Protein AF-A0A6V8CI59-F1 (afdb_monomer_lite)

Structure (mmCIF, N/CA/C/O backbone):
data_AF-A0A6V8CI59-F1
#
_entry.id   AF-A0A6V8CI59-F1
#
loop_
_atom_site.group_PDB
_atom_site.id
_atom_site.type_symbol
_atom_site.label_atom_id
_atom_site.label_alt_id
_atom_site.label_comp_id
_atom_site.label_asym_id
_atom_site.label_entity_id
_atom_site.label_seq_id
_atom_site.pdbx_PDB_ins_code
_atom_site.Cartn_x
_atom_site.Cartn_y
_atom_site.Cartn_z
_atom_site.occupancy
_atom_site.B_iso_or_equiv
_atom_site.auth_seq_id
_atom_site.auth_comp_id
_atom_site.auth_asym_id
_atom_site.auth_atom_id
_atom_site.pdbx_PDB_model_num
ATOM 1 N N . MET A 1 1 ? 4.104 6.523 -22.538 1.00 40.69 1 MET A N 1
ATOM 2 C CA . MET A 1 1 ? 3.703 7.523 -21.529 1.00 40.69 1 MET A CA 1
ATOM 3 C C . MET A 1 1 ? 4.966 8.301 -21.204 1.00 40.69 1 MET A C 1
ATOM 5 O O . MET A 1 1 ? 5.937 7.670 -20.824 1.00 40.69 1 MET A O 1
ATOM 9 N N . ALA A 1 2 ? 5.034 9.592 -21.527 1.00 31.34 2 ALA A N 1
ATOM 10 C CA . ALA A 1 2 ? 6.227 10.397 -21.266 1.00 31.34 2 ALA A CA 1
ATOM 11 C C . ALA A 1 2 ? 6.046 11.058 -19.899 1.00 31.34 2 ALA A C 1
ATOM 13 O O . ALA A 1 2 ? 5.177 11.916 -19.752 1.00 31.34 2 ALA A O 1
ATOM 14 N N . TYR A 1 3 ? 6.809 10.621 -18.899 1.00 43.38 3 TYR A N 1
ATOM 15 C CA . TYR A 1 3 ? 6.873 11.332 -17.631 1.00 43.38 3 TYR A CA 1
ATOM 16 C C . TYR A 1 3 ? 7.661 12.620 -17.842 1.00 43.38 3 TYR A C 1
ATOM 18 O O . TYR A 1 3 ? 8.753 12.618 -18.411 1.00 43.38 3 TYR A O 1
ATOM 26 N N . VAL A 1 4 ? 7.073 13.739 -17.428 1.00 39.47 4 VAL A N 1
ATOM 27 C CA . VAL A 1 4 ? 7.736 15.040 -17.436 1.00 39.47 4 VAL A CA 1
ATOM 28 C C . VAL A 1 4 ? 8.812 14.988 -16.353 1.00 39.47 4 VAL A C 1
ATOM 30 O O . VAL A 1 4 ? 8.527 15.188 -15.175 1.00 39.47 4 VAL A O 1
ATOM 33 N N . ILE A 1 5 ? 10.049 14.673 -16.739 1.00 47.94 5 ILE A N 1
ATOM 34 C CA . ILE A 1 5 ? 11.228 14.913 -15.900 1.00 47.94 5 ILE A CA 1
ATOM 35 C C . ILE A 1 5 ? 11.449 16.428 -15.937 1.00 47.94 5 ILE A C 1
ATOM 37 O O . ILE A 1 5 ? 12.190 16.946 -16.766 1.00 47.94 5 ILE A O 1
ATOM 41 N N . ALA A 1 6 ? 10.659 17.152 -15.145 1.00 42.22 6 ALA A N 1
ATOM 42 C CA . ALA A 1 6 ? 10.602 18.612 -15.163 1.00 42.22 6 ALA A CA 1
ATOM 43 C C . ALA A 1 6 ? 11.533 19.270 -14.133 1.00 42.22 6 ALA A C 1
ATOM 45 O O . ALA A 1 6 ? 11.466 20.483 -13.967 1.00 42.22 6 ALA A O 1
ATOM 46 N N . ASP A 1 7 ? 12.393 18.504 -13.458 1.00 50.34 7 ASP A N 1
ATOM 47 C CA . ASP A 1 7 ? 13.329 19.049 -12.476 1.00 50.34 7 ASP A CA 1
ATOM 48 C C . ASP A 1 7 ? 14.702 18.389 -12.619 1.00 50.34 7 ASP A C 1
ATOM 50 O O . ASP A 1 7 ? 14.789 17.164 -12.735 1.00 50.34 7 ASP A O 1
ATOM 54 N N . SER A 1 8 ? 15.767 19.193 -12.654 1.00 54.97 8 SER A N 1
ATOM 55 C CA . SER A 1 8 ? 17.142 18.727 -12.907 1.00 54.97 8 SER A CA 1
ATOM 56 C C . SER A 1 8 ? 17.708 17.865 -11.781 1.00 54.97 8 SER A C 1
ATOM 58 O O . SER A 1 8 ? 18.678 17.143 -12.000 1.00 54.97 8 SER A O 1
ATOM 60 N N . ASP A 1 9 ? 17.080 17.930 -10.608 1.00 59.28 9 ASP A N 1
ATOM 61 C CA . ASP A 1 9 ? 17.485 17.196 -9.412 1.00 59.28 9 ASP A CA 1
ATOM 62 C C . ASP A 1 9 ? 16.727 15.868 -9.253 1.00 59.28 9 ASP A C 1
ATOM 64 O O . ASP A 1 9 ? 17.045 15.093 -8.354 1.00 59.28 9 ASP A O 1
ATOM 68 N N . ARG A 1 10 ? 15.759 15.571 -10.139 1.00 47.69 10 ARG A N 1
ATOM 69 C CA . ARG A 1 10 ? 14.998 14.316 -10.104 1.00 47.69 10 ARG A CA 1
ATOM 70 C C . ARG A 1 10 ? 15.712 13.208 -10.871 1.00 47.69 10 ARG A C 1
ATOM 72 O O . ARG A 1 10 ? 15.914 13.270 -12.084 1.00 47.69 10 ARG A O 1
ATOM 79 N N . THR A 1 11 ? 16.049 12.148 -10.160 1.00 54.84 11 THR A N 1
ATOM 80 C CA . THR A 1 11 ? 16.489 10.862 -10.690 1.00 54.84 11 THR A CA 1
ATOM 81 C C . THR A 1 11 ? 15.363 10.176 -11.472 1.00 54.84 11 THR A C 1
ATOM 83 O O . THR A 1 11 ? 14.179 10.416 -11.245 1.00 54.84 11 THR A O 1
ATOM 86 N N . ALA A 1 12 ? 15.713 9.261 -12.382 1.00 51.72 12 ALA A N 1
ATOM 87 C CA . ALA A 1 12 ? 14.730 8.457 -13.121 1.00 51.72 12 ALA A CA 1
ATOM 88 C C . ALA A 1 12 ? 13.805 7.622 -12.204 1.00 51.72 12 ALA A C 1
ATOM 90 O O . ALA A 1 12 ? 12.737 7.202 -12.632 1.00 51.72 12 ALA A O 1
ATOM 91 N N . ALA A 1 13 ? 14.209 7.417 -10.947 1.00 53.19 13 ALA A N 1
ATOM 92 C CA . ALA A 1 13 ? 13.419 6.789 -9.897 1.00 53.19 13 ALA A CA 1
ATOM 93 C C . ALA A 1 13 ? 12.274 7.670 -9.367 1.00 53.19 13 ALA A C 1
ATOM 95 O O . ALA A 1 13 ? 11.305 7.159 -8.823 1.00 53.19 13 ALA A O 1
ATOM 96 N N . GLU A 1 14 ? 12.346 8.991 -9.523 1.00 46.12 14 GLU A N 1
ATOM 97 C CA . GLU A 1 14 ? 11.420 9.922 -8.871 1.00 46.12 14 GLU A CA 1
ATOM 98 C C . GLU A 1 14 ? 10.113 10.148 -9.641 1.00 46.12 14 GLU A C 1
ATOM 100 O O . GLU A 1 14 ? 9.448 11.152 -9.416 1.00 46.12 14 GLU A O 1
ATOM 105 N N . GLY A 1 15 ? 9.698 9.256 -10.541 1.00 49.97 15 GLY A N 1
ATOM 106 C CA . GLY A 1 15 ? 8.460 9.414 -11.322 1.00 49.97 15 GLY A CA 1
ATOM 107 C C . GLY A 1 15 ? 7.536 8.201 -11.339 1.00 49.97 15 GLY A C 1
ATOM 108 O O . GLY A 1 15 ? 6.403 8.315 -11.810 1.00 49.97 15 GLY A O 1
ATOM 109 N N . GLU A 1 16 ? 7.994 7.059 -10.839 1.00 62.22 16 GLU A N 1
ATOM 110 C CA . GLU A 1 16 ? 7.308 5.780 -10.984 1.00 62.22 16 GLU A CA 1
ATOM 111 C C . GLU A 1 16 ? 7.348 5.014 -9.664 1.00 62.22 16 GLU A C 1
ATOM 113 O O . GLU A 1 16 ? 8.304 5.125 -8.903 1.00 62.22 16 GLU A O 1
ATOM 118 N N . TRP A 1 17 ? 6.302 4.229 -9.405 1.00 66.44 17 TRP A N 1
ATOM 119 C CA . TRP A 1 17 ? 6.344 3.231 -8.343 1.00 66.44 17 TRP A CA 1
ATOM 120 C C . TRP A 1 17 ? 7.468 2.244 -8.646 1.00 66.44 17 TRP A C 1
ATOM 122 O O . TRP A 1 17 ? 7.622 1.807 -9.794 1.00 66.44 17 TRP A O 1
ATOM 132 N N . PHE A 1 18 ? 8.214 1.833 -7.629 1.00 64.44 18 PHE A N 1
ATOM 133 C CA . PHE A 1 18 ? 9.184 0.762 -7.808 1.00 64.44 18 PHE A CA 1
ATOM 134 C C . PHE A 1 18 ? 8.485 -0.596 -7.875 1.00 64.44 18 PHE A C 1
ATOM 136 O O . PHE A 1 18 ? 8.297 -1.301 -6.887 1.00 64.44 18 PHE A O 1
ATOM 143 N N . LEU A 1 19 ? 8.088 -0.959 -9.090 1.00 64.19 19 LEU A N 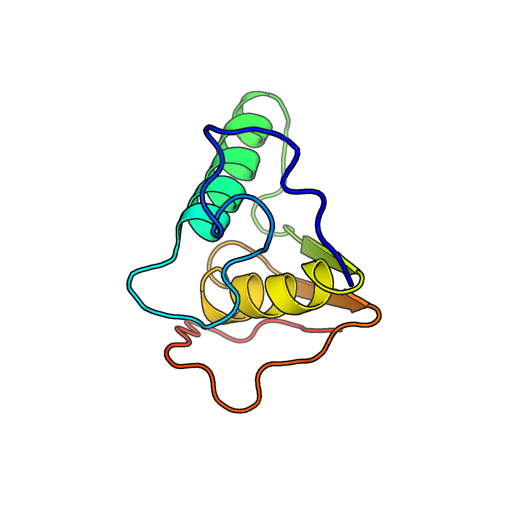1
ATOM 144 C CA . LEU A 1 19 ? 7.332 -2.167 -9.392 1.00 64.19 19 LEU A CA 1
ATOM 145 C C . LEU A 1 19 ? 8.290 -3.248 -9.856 1.00 64.19 19 LEU A C 1
ATOM 147 O O . LEU A 1 19 ? 8.580 -3.310 -11.046 1.00 64.19 19 LEU A O 1
ATOM 151 N N . ASN A 1 20 ? 8.829 -4.048 -8.939 1.00 56.31 20 ASN A N 1
ATOM 152 C CA . ASN A 1 20 ? 9.562 -5.274 -9.290 1.00 56.31 20 ASN A CA 1
ATOM 153 C C . ASN A 1 20 ? 10.001 -6.094 -8.080 1.00 56.31 20 ASN A C 1
ATOM 155 O O . ASN A 1 20 ? 10.812 -7.010 -8.244 1.00 56.31 20 ASN A O 1
ATOM 159 N N . THR A 1 21 ? 9.489 -5.842 -6.871 1.00 54.56 21 THR A N 1
ATOM 160 C CA . THR A 1 21 ? 9.834 -6.626 -5.672 1.00 54.56 21 THR A CA 1
ATOM 161 C C . THR A 1 21 ? 11.339 -6.897 -5.495 1.00 54.56 21 THR A C 1
ATOM 163 O O . THR A 1 21 ? 11.746 -7.946 -4.990 1.00 54.56 21 THR A O 1
ATOM 166 N N . ALA A 1 22 ? 12.206 -5.992 -5.952 1.00 48.50 22 ALA A N 1
ATOM 167 C CA . ALA A 1 22 ? 13.627 -6.106 -5.672 1.00 48.50 22 ALA A CA 1
ATOM 168 C C . ALA A 1 22 ? 13.804 -5.861 -4.170 1.00 48.50 22 ALA A C 1
ATOM 170 O O . ALA A 1 22 ? 13.275 -4.890 -3.636 1.00 48.50 22 ALA A O 1
ATOM 171 N N . ALA A 1 23 ? 14.550 -6.718 -3.469 1.00 49.31 23 ALA A N 1
ATOM 172 C CA . ALA A 1 23 ? 14.742 -6.582 -2.020 1.00 49.31 23 ALA A CA 1
ATOM 173 C C . ALA A 1 23 ? 15.312 -5.206 -1.603 1.00 49.31 23 ALA A C 1
ATOM 175 O O . ALA A 1 23 ? 15.182 -4.814 -0.444 1.00 49.31 23 ALA A O 1
ATOM 176 N N . THR A 1 24 ? 15.922 -4.496 -2.555 1.00 54.88 24 THR A N 1
ATOM 177 C CA . THR A 1 24 ? 16.559 -3.184 -2.424 1.00 54.88 24 THR A CA 1
ATOM 178 C C . THR A 1 24 ? 15.651 -2.002 -2.749 1.00 54.88 24 THR A C 1
ATOM 180 O O . THR A 1 24 ? 16.149 -0.885 -2.723 1.00 54.88 24 THR A O 1
ATOM 183 N N . SER A 1 25 ? 14.378 -2.215 -3.095 1.00 64.44 25 SER A N 1
ATOM 184 C CA . SER A 1 25 ? 13.452 -1.117 -3.361 1.00 64.44 25 SER A CA 1
ATOM 185 C C . SER A 1 25 ? 12.149 -1.305 -2.595 1.00 64.44 25 SER A C 1
ATOM 187 O O . SER A 1 25 ? 11.288 -2.111 -2.952 1.00 64.44 25 SER A O 1
ATOM 189 N N . LYS A 1 26 ? 12.078 -0.619 -1.455 1.00 74.81 26 LYS A N 1
ATOM 190 C CA . LYS A 1 26 ? 10.987 -0.701 -0.470 1.00 74.81 26 LYS A CA 1
ATOM 191 C C . LYS A 1 26 ? 10.554 0.677 0.020 1.00 74.81 26 LYS A C 1
ATOM 193 O O . LYS A 1 26 ? 9.754 0.766 0.945 1.00 74.81 26 LYS A O 1
ATOM 198 N N . GLU A 1 27 ? 11.083 1.740 -0.573 1.00 82.38 27 GLU A N 1
ATOM 199 C CA . GLU A 1 27 ? 10.856 3.124 -0.171 1.00 82.38 27 GLU A CA 1
ATOM 200 C C . GLU A 1 27 ? 9.363 3.462 -0.208 1.00 82.38 27 GLU A C 1
ATOM 202 O O . GLU A 1 27 ? 8.834 3.963 0.782 1.00 82.38 27 GLU A O 1
ATOM 207 N N . ASP A 1 28 ? 8.666 3.079 -1.281 1.00 85.31 28 ASP A N 1
ATOM 208 C CA . ASP A 1 28 ? 7.217 3.269 -1.416 1.00 85.31 28 ASP A CA 1
ATOM 209 C C . ASP A 1 28 ? 6.424 2.481 -0.357 1.00 85.31 28 ASP A C 1
ATOM 211 O O . ASP A 1 28 ? 5.456 2.994 0.220 1.00 85.31 28 ASP A O 1
ATOM 215 N N . ASN A 1 29 ? 6.877 1.265 -0.024 1.00 87.38 29 ASN A N 1
ATOM 216 C CA . ASN A 1 29 ? 6.271 0.437 1.023 1.00 87.38 29 ASN A CA 1
ATOM 217 C C . ASN A 1 29 ? 6.436 1.098 2.400 1.00 87.38 29 ASN A C 1
ATOM 219 O O . ASN A 1 29 ? 5.461 1.240 3.139 1.00 87.38 29 ASN A O 1
ATOM 223 N N . TYR A 1 30 ? 7.648 1.560 2.726 1.00 89.75 30 TYR A N 1
ATOM 224 C CA . TYR A 1 30 ? 7.918 2.283 3.971 1.00 89.75 30 TYR A CA 1
ATOM 225 C C . TYR A 1 30 ? 7.136 3.591 4.044 1.00 89.75 30 TYR A C 1
ATOM 227 O O . TYR A 1 30 ? 6.620 3.938 5.105 1.00 89.75 30 TYR A O 1
ATOM 235 N N . PHE A 1 31 ? 7.007 4.301 2.925 1.00 90.44 31 PHE A N 1
ATOM 236 C CA . PHE A 1 31 ? 6.198 5.509 2.852 1.00 90.44 31 PHE A CA 1
ATOM 237 C C . PHE A 1 31 ? 4.718 5.204 3.112 1.00 90.44 31 PHE A C 1
ATOM 239 O O . PHE A 1 31 ? 4.070 5.906 3.886 1.00 90.44 31 PHE A O 1
ATOM 246 N N . SER A 1 32 ? 4.202 4.108 2.556 1.00 92.81 32 SER A N 1
ATOM 247 C CA . SER A 1 32 ? 2.828 3.654 2.794 1.00 92.81 32 SER A CA 1
ATOM 248 C C . SER A 1 32 ? 2.588 3.312 4.269 1.00 92.81 32 SER A C 1
ATOM 250 O O . SER A 1 32 ? 1.594 3.754 4.847 1.00 92.81 32 SER A O 1
ATOM 252 N N . GLU A 1 33 ? 3.511 2.598 4.921 1.00 94.12 33 GLU A N 1
ATOM 253 C CA . GLU A 1 33 ? 3.432 2.331 6.365 1.00 94.12 33 GLU A CA 1
ATOM 254 C C . GLU A 1 33 ? 3.545 3.613 7.204 1.00 94.12 33 GLU A C 1
ATOM 256 O O . GLU A 1 33 ? 2.818 3.771 8.189 1.00 94.12 33 GLU A O 1
ATOM 261 N N . ALA A 1 34 ? 4.405 4.554 6.802 1.00 96.44 34 ALA A N 1
ATOM 262 C CA . ALA A 1 34 ? 4.564 5.839 7.474 1.00 96.44 34 ALA A CA 1
ATOM 263 C C . ALA A 1 34 ? 3.287 6.688 7.408 1.00 96.44 34 ALA A C 1
ATOM 265 O O . ALA A 1 34 ? 2.920 7.290 8.417 1.00 96.44 34 ALA A O 1
ATOM 266 N N . ILE A 1 35 ? 2.575 6.685 6.273 1.00 95.69 35 ILE A N 1
ATOM 267 C CA . ILE A 1 35 ? 1.263 7.336 6.145 1.00 95.69 35 ILE A CA 1
ATOM 268 C C . ILE A 1 35 ? 0.282 6.745 7.155 1.00 95.69 35 ILE A C 1
ATOM 270 O O . ILE A 1 35 ? -0.341 7.498 7.902 1.00 95.69 35 ILE A O 1
ATOM 274 N N . VAL A 1 36 ? 0.154 5.413 7.212 1.00 96.56 36 VAL A N 1
ATOM 275 C CA . VAL A 1 36 ? -0.764 4.776 8.170 1.00 96.56 36 VAL A CA 1
ATOM 276 C C . VAL A 1 36 ? -0.372 5.150 9.598 1.00 96.56 36 VAL A C 1
ATOM 278 O O . VAL A 1 36 ? -1.230 5.574 10.365 1.00 96.56 36 VAL A O 1
ATOM 281 N N . ARG A 1 37 ? 0.918 5.050 9.948 1.00 96.56 37 ARG A N 1
ATOM 282 C CA . ARG A 1 37 ? 1.423 5.406 11.281 1.00 96.56 37 ARG A CA 1
ATOM 283 C C . ARG A 1 37 ? 1.059 6.840 11.657 1.00 96.56 37 ARG A C 1
ATOM 285 O O . ARG A 1 37 ? 0.554 7.058 12.752 1.00 96.56 37 ARG A O 1
ATOM 292 N N . GLU A 1 38 ? 1.340 7.804 10.785 1.00 97.81 38 GLU A N 1
ATOM 293 C CA . GLU A 1 38 ? 1.119 9.223 11.078 1.00 97.81 38 GLU A CA 1
ATOM 294 C C . GLU A 1 38 ? -0.372 9.549 11.205 1.00 97.81 38 GLU A C 1
ATOM 296 O O . GLU A 1 38 ? -0.789 10.241 12.135 1.00 97.8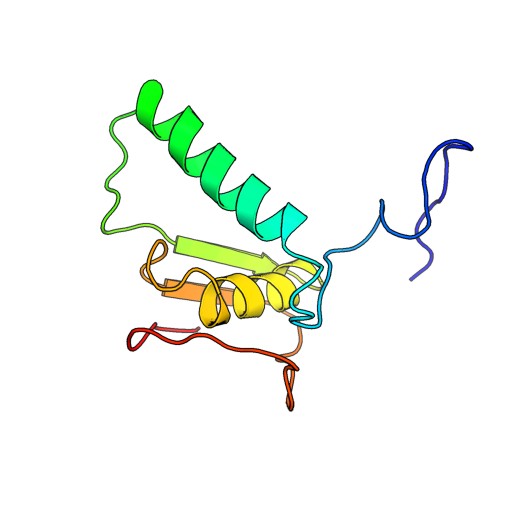1 38 GLU A O 1
ATOM 301 N N . LEU A 1 39 ? -1.206 8.990 10.325 1.00 97.00 39 LEU A N 1
ATOM 302 C CA . LEU A 1 39 ? -2.649 9.183 10.410 1.00 97.00 39 LEU A CA 1
ATOM 303 C C . LEU A 1 39 ? -3.245 8.518 11.660 1.00 97.00 39 LEU A C 1
ATOM 305 O O . LEU A 1 39 ? -4.126 9.114 12.277 1.00 97.00 39 LEU A O 1
ATOM 309 N N . SER A 1 40 ? -2.735 7.358 12.092 1.00 96.94 40 SER A N 1
ATOM 310 C CA . SER A 1 40 ? -3.156 6.702 13.343 1.00 96.94 40 SER A CA 1
ATOM 311 C C . SER A 1 40 ? -2.851 7.538 14.595 1.00 96.94 40 SER A C 1
ATOM 313 O O . SER A 1 40 ? -3.508 7.362 15.617 1.00 96.94 40 SER A O 1
ATOM 315 N N . LEU A 1 41 ? -1.883 8.466 14.548 1.00 97.44 41 LEU A N 1
ATOM 316 C CA . LEU A 1 41 ? -1.626 9.391 15.665 1.00 97.44 41 LEU A CA 1
ATOM 317 C C . LEU A 1 41 ? -2.706 10.473 15.789 1.00 97.44 41 LEU A C 1
ATOM 319 O O . LEU A 1 41 ? -2.933 10.997 16.879 1.00 97.44 41 LEU A O 1
ATOM 323 N N . SER A 1 42 ? -3.348 10.820 14.673 1.00 98.00 42 SER A N 1
ATOM 324 C CA . SER A 1 42 ? -4.302 11.931 14.586 1.00 98.00 42 SER A CA 1
ATOM 325 C C . SER A 1 42 ? -5.760 11.473 14.549 1.00 98.00 42 SER A C 1
ATOM 327 O O . SER A 1 42 ? -6.659 12.237 14.904 1.00 98.00 42 SER A O 1
ATOM 329 N N . TYR A 1 43 ? -6.010 10.235 14.122 1.00 97.69 43 TYR A N 1
ATOM 330 C CA . TYR A 1 43 ? -7.342 9.696 13.879 1.00 97.69 43 TYR A CA 1
ATOM 331 C C . TYR A 1 43 ? -7.490 8.290 14.462 1.00 97.69 43 TYR A C 1
ATOM 333 O O . TYR A 1 43 ? -6.547 7.505 14.485 1.00 97.69 43 TYR A O 1
ATOM 341 N N . CYS A 1 44 ? -8.711 7.940 14.871 1.00 97.12 44 CYS A N 1
ATOM 342 C CA . CYS A 1 44 ? -9.053 6.573 15.261 1.00 97.12 44 CYS A CA 1
ATOM 343 C C . CYS A 1 44 ? -9.178 5.688 14.011 1.00 97.12 44 CYS A C 1
ATOM 345 O O . CYS A 1 44 ? -10.274 5.509 13.475 1.00 97.12 44 CYS A O 1
ATOM 347 N N . ILE A 1 45 ? -8.048 5.174 13.534 1.00 97.00 45 ILE A N 1
ATOM 348 C CA . ILE A 1 45 ? -7.980 4.218 12.429 1.00 97.00 45 ILE A CA 1
ATOM 349 C C . ILE A 1 45 ? -8.162 2.804 12.975 1.00 97.00 45 ILE A C 1
ATOM 351 O O . ILE A 1 45 ? -7.552 2.423 13.971 1.00 97.00 45 ILE A O 1
ATOM 355 N N . ASP A 1 46 ? -9.000 2.021 12.304 1.00 97.19 46 ASP A N 1
ATOM 356 C CA . ASP A 1 46 ? -9.082 0.585 12.535 1.00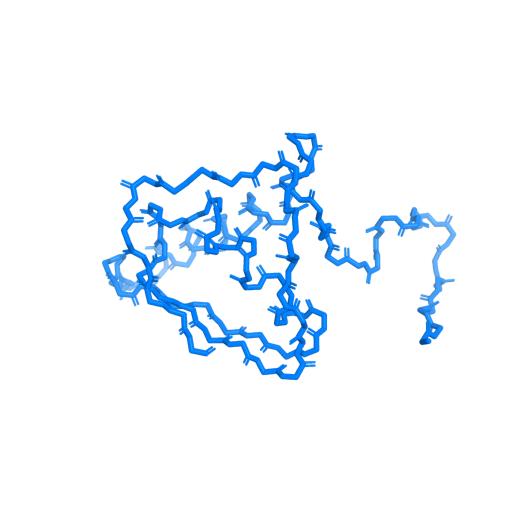 97.19 46 ASP A CA 1
ATOM 357 C C . ASP A 1 46 ? -7.960 -0.108 11.754 1.00 97.19 46 ASP A C 1
ATOM 359 O O . ASP A 1 46 ? -8.035 -0.249 10.530 1.00 97.19 46 ASP A O 1
ATOM 363 N N . GLU A 1 47 ? -6.895 -0.483 12.460 1.00 94.44 47 GLU A N 1
ATOM 364 C CA . GLU A 1 47 ? -5.701 -1.063 11.839 1.00 94.44 47 GLU A CA 1
ATOM 365 C C . GLU A 1 47 ? -5.932 -2.481 11.294 1.00 94.44 47 GLU A C 1
ATOM 367 O O . GLU A 1 47 ? -5.181 -2.915 10.422 1.00 94.44 47 GLU A O 1
ATOM 372 N N . ASP A 1 48 ? -7.004 -3.161 11.715 1.00 94.62 48 ASP A N 1
ATOM 373 C CA . ASP A 1 48 ? -7.391 -4.479 11.197 1.00 94.62 48 ASP A CA 1
ATOM 374 C C . ASP A 1 48 ? -8.198 -4.373 9.888 1.00 94.62 48 ASP A C 1
ATOM 376 O O . ASP A 1 48 ? -8.470 -5.375 9.222 1.00 94.62 48 ASP A O 1
ATOM 380 N N . ARG A 1 49 ? -8.608 -3.157 9.496 1.00 95.69 49 ARG A N 1
ATOM 381 C CA . ARG A 1 49 ? -9.442 -2.886 8.311 1.00 95.69 49 ARG A CA 1
ATOM 382 C C . ARG A 1 49 ? -8.817 -1.838 7.391 1.00 95.69 49 ARG A C 1
ATOM 384 O O . ARG A 1 49 ? -9.491 -0.919 6.922 1.00 95.69 49 ARG A O 1
ATOM 391 N N . LEU A 1 50 ? -7.529 -2.006 7.104 1.00 96.69 50 LEU A N 1
ATOM 392 C CA . LEU A 1 50 ? -6.790 -1.190 6.142 1.00 96.69 50 LEU A CA 1
ATOM 393 C C . LEU A 1 50 ? -6.902 -1.759 4.725 1.00 96.69 50 LEU A C 1
ATOM 395 O O . LEU A 1 50 ? -6.654 -2.941 4.498 1.00 96.69 50 LEU A O 1
ATOM 399 N N . TYR A 1 51 ? -7.233 -0.900 3.761 1.00 97.00 51 TYR A N 1
ATOM 400 C CA . TYR A 1 51 ? -7.411 -1.275 2.358 1.00 97.00 51 TYR A CA 1
ATOM 401 C C . TYR A 1 51 ? -6.574 -0.380 1.449 1.00 97.00 51 TYR A C 1
ATOM 403 O O . TYR A 1 51 ? -6.534 0.833 1.659 1.00 97.00 51 TYR A O 1
ATOM 411 N N . ALA A 1 52 ? -5.952 -0.956 0.419 1.00 96.06 52 ALA A N 1
ATOM 412 C CA . ALA A 1 52 ? -5.263 -0.184 -0.615 1.00 96.06 52 ALA A CA 1
ATOM 413 C C . ALA A 1 52 ? -5.957 -0.349 -1.969 1.00 96.06 52 ALA A C 1
ATOM 415 O O . ALA A 1 52 ? -6.271 -1.460 -2.391 1.00 96.06 52 ALA A O 1
ATOM 416 N N . ILE A 1 53 ? -6.184 0.757 -2.671 1.00 96.62 53 ILE A N 1
ATOM 417 C CA . ILE A 1 53 ? -6.753 0.748 -4.020 1.00 96.62 53 ILE A CA 1
ATOM 418 C C . ILE A 1 53 ? -5.851 1.535 -4.962 1.00 96.62 53 ILE A C 1
ATOM 420 O O . ILE A 1 53 ? -5.226 2.513 -4.551 1.00 96.62 53 ILE A O 1
ATOM 424 N N . GLY A 1 54 ? -5.792 1.129 -6.227 1.00 93.75 54 GLY A N 1
ATOM 425 C CA . GLY A 1 54 ? -4.923 1.773 -7.204 1.00 93.75 54 GLY A CA 1
ATOM 426 C C . GLY A 1 54 ? -5.502 1.760 -8.608 1.00 93.75 54 GLY A C 1
ATOM 427 O O . GLY A 1 54 ? -6.266 0.867 -8.963 1.00 93.75 54 GLY A O 1
ATOM 428 N N . TYR A 1 55 ? -5.116 2.755 -9.408 1.00 92.81 55 TYR A N 1
ATOM 429 C CA . TYR A 1 55 ? -5.456 2.867 -10.826 1.00 92.81 55 TYR A CA 1
ATOM 430 C C . TYR A 1 55 ? -4.186 2.924 -11.682 1.00 92.81 55 TYR A C 1
ATOM 432 O O . TYR A 1 55 ? -3.230 3.610 -11.309 1.00 92.81 55 TYR A O 1
ATOM 440 N N . SER A 1 56 ? -4.178 2.257 -12.842 1.00 90.44 56 SER A N 1
ATOM 441 C CA . SER A 1 56 ? -3.042 2.258 -13.778 1.00 90.44 56 SER A CA 1
ATOM 442 C C . SER A 1 56 ? -1.754 1.776 -13.087 1.00 90.44 56 SER A C 1
ATOM 444 O O . SER A 1 56 ? -1.744 0.700 -12.490 1.00 90.44 56 SER A O 1
ATOM 446 N N . LEU A 1 57 ? -0.679 2.566 -13.084 1.00 84.56 57 LEU A N 1
ATOM 447 C CA . LEU A 1 57 ? 0.563 2.231 -12.383 1.00 84.56 57 LEU A CA 1
ATOM 448 C C . LEU A 1 57 ? 0.356 2.030 -10.870 1.00 84.56 57 LEU A C 1
ATOM 450 O O . LEU A 1 57 ? 0.986 1.168 -10.266 1.00 84.56 57 LEU A O 1
ATOM 454 N N . GLY A 1 58 ? -0.584 2.760 -10.261 1.00 87.06 58 GLY A N 1
ATOM 455 C CA . GLY A 1 58 ? -0.943 2.561 -8.856 1.00 87.06 58 GLY A CA 1
ATOM 456 C C . GLY A 1 58 ? -1.653 1.228 -8.603 1.00 87.06 58 GLY A C 1
ATOM 457 O O . GLY A 1 58 ? -1.544 0.679 -7.516 1.00 87.06 58 GLY A O 1
ATOM 458 N N . SER A 1 59 ? -2.346 0.674 -9.603 1.00 90.44 59 SER A N 1
ATOM 459 C CA . SER A 1 59 ? -2.920 -0.678 -9.526 1.00 90.44 59 SER A CA 1
ATOM 460 C C . SER A 1 59 ? -1.835 -1.753 -9.585 1.00 90.44 59 SER A C 1
ATOM 462 O O . SER A 1 59 ? -1.964 -2.793 -8.955 1.00 90.44 59 SER A O 1
ATOM 464 N N . MET A 1 60 ? -0.726 -1.498 -10.278 1.00 87.06 60 MET A N 1
ATOM 465 C CA . MET A 1 60 ? 0.426 -2.395 -10.195 1.00 87.06 60 MET A CA 1
ATOM 466 C C . MET A 1 60 ? 1.041 -2.362 -8.789 1.00 87.06 60 MET A C 1
ATOM 468 O O . MET A 1 60 ? 1.394 -3.405 -8.247 1.00 87.06 60 MET A O 1
ATOM 472 N N . TYR A 1 61 ? 1.096 -1.180 -8.169 1.00 89.31 61 TYR A N 1
ATOM 473 C CA . TYR A 1 61 ? 1.619 -1.013 -6.813 1.00 89.31 61 TYR A CA 1
ATOM 474 C C . TYR A 1 61 ? 0.749 -1.675 -5.735 1.00 89.31 61 TYR A C 1
ATOM 476 O O . TYR A 1 61 ? 1.275 -2.174 -4.743 1.00 89.31 61 TYR A O 1
ATOM 484 N N . THR A 1 62 ? -0.572 -1.776 -5.922 1.00 92.38 62 THR A N 1
ATOM 485 C CA . THR A 1 62 ? -1.403 -2.526 -4.965 1.00 92.38 62 THR A CA 1
ATOM 486 C C . THR A 1 62 ? -1.045 -4.014 -4.903 1.00 92.38 62 THR A C 1
ATOM 488 O O . THR A 1 62 ? -1.226 -4.624 -3.848 1.00 92.38 62 THR A O 1
ATOM 491 N N . TYR A 1 63 ? -0.456 -4.596 -5.955 1.00 89.56 63 TYR A N 1
ATOM 492 C CA . TYR A 1 63 ? 0.132 -5.939 -5.871 1.00 89.56 63 TYR A CA 1
ATOM 493 C C . TYR A 1 63 ? 1.420 -5.976 -5.034 1.00 89.56 63 TYR A C 1
ATOM 495 O O . TYR A 1 63 ? 1.689 -6.993 -4.397 1.00 89.56 63 TYR A O 1
ATOM 503 N N . GLU A 1 64 ? 2.170 -4.875 -4.938 1.00 87.81 64 GLU A N 1
ATOM 504 C CA . GLU A 1 64 ? 3.315 -4.791 -4.021 1.00 87.81 64 GLU A CA 1
ATOM 505 C C . GLU A 1 64 ? 2.866 -4.700 -2.567 1.00 87.81 64 GLU A C 1
ATOM 507 O O . GLU A 1 64 ? 3.409 -5.412 -1.720 1.00 87.81 64 GLU A O 1
ATOM 512 N N . ILE A 1 65 ? 1.800 -3.942 -2.287 1.00 91.12 65 ILE A N 1
ATOM 513 C CA . ILE A 1 65 ? 1.131 -3.977 -0.978 1.00 91.12 65 ILE A CA 1
ATOM 514 C C . ILE A 1 65 ? 0.706 -5.411 -0.642 1.00 91.12 65 ILE A C 1
ATOM 516 O O . ILE A 1 65 ? 0.981 -5.893 0.457 1.00 91.12 65 ILE A O 1
ATOM 520 N N . ALA A 1 66 ? 0.113 -6.125 -1.603 1.00 91.38 66 ALA A N 1
ATOM 521 C CA . ALA A 1 66 ? -0.278 -7.519 -1.423 1.00 91.38 66 ALA A CA 1
ATOM 522 C C . ALA A 1 66 ? 0.896 -8.427 -1.057 1.00 91.38 66 ALA A C 1
ATOM 524 O O . ALA A 1 66 ? 0.843 -9.191 -0.092 1.00 91.38 66 ALA A O 1
ATOM 525 N N . CYS A 1 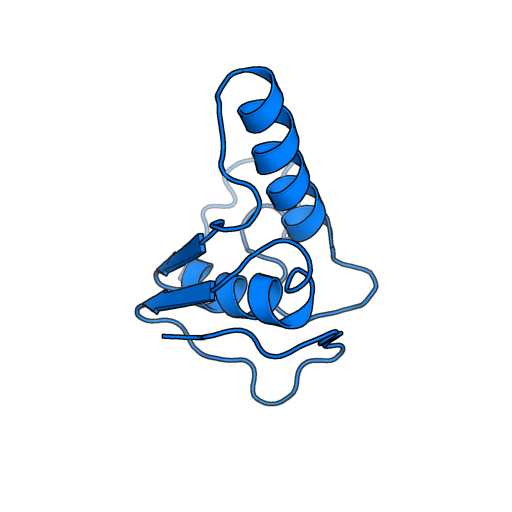67 ? 1.975 -8.340 -1.824 1.00 88.69 67 CYS A N 1
ATOM 526 C CA . CYS A 1 67 ? 3.114 -9.227 -1.669 1.00 88.69 67 CYS A CA 1
ATOM 527 C C . CYS A 1 67 ? 3.989 -8.896 -0.459 1.00 88.69 67 CYS A C 1
ATOM 529 O O . CYS A 1 67 ? 4.595 -9.805 0.102 1.00 88.69 67 CYS A O 1
ATOM 531 N N . GLN A 1 68 ? 4.102 -7.625 -0.076 1.00 87.94 68 GLN A N 1
ATOM 532 C CA . GLN A 1 68 ? 5.118 -7.174 0.881 1.00 87.94 68 GLN A CA 1
ATOM 533 C C . GLN A 1 68 ? 4.533 -6.606 2.175 1.00 87.94 68 GLN A C 1
ATOM 535 O O . GLN A 1 68 ? 5.233 -6.601 3.183 1.00 87.94 68 GLN A O 1
ATOM 540 N N . LEU A 1 69 ? 3.278 -6.148 2.161 1.00 91.31 69 LEU A N 1
ATOM 541 C CA . LEU A 1 69 ? 2.621 -5.470 3.283 1.00 91.31 69 LEU A CA 1
ATOM 542 C C . LEU A 1 69 ? 1.304 -6.153 3.705 1.00 91.31 69 LEU A C 1
ATOM 544 O O . LEU A 1 69 ? 0.453 -5.529 4.338 1.00 91.31 69 LEU A O 1
ATOM 548 N N . ASN A 1 70 ? 1.137 -7.448 3.410 1.00 91.69 70 ASN A N 1
ATOM 549 C CA . ASN A 1 70 ? -0.032 -8.243 3.835 1.00 91.69 70 ASN A CA 1
ATOM 550 C C . ASN A 1 70 ? -0.150 -8.431 5.358 1.00 91.69 70 ASN A C 1
ATOM 552 O O . ASN A 1 70 ? -1.189 -8.878 5.832 1.00 91.69 70 ASN A O 1
ATOM 556 N N . HIS A 1 71 ? 0.879 -8.088 6.140 1.00 91.75 71 HIS A N 1
ATOM 557 C CA . HIS A 1 71 ? 0.767 -7.991 7.601 1.00 91.75 71 HIS A CA 1
ATOM 558 C C . HIS A 1 71 ? 0.087 -6.697 8.058 1.00 91.75 71 HIS A C 1
ATOM 560 O O . HIS A 1 71 ? -0.309 -6.602 9.216 1.00 91.75 71 HIS A O 1
ATOM 566 N N . ARG A 1 72 ? 0.001 -5.690 7.180 1.00 93.25 72 ARG A N 1
ATOM 567 C CA . ARG A 1 72 ? -0.524 -4.357 7.492 1.00 93.25 72 ARG A CA 1
ATOM 568 C C . ARG A 1 72 ? -1.857 -4.069 6.811 1.00 93.25 72 ARG A C 1
ATOM 570 O O . ARG A 1 72 ? -2.681 -3.390 7.405 1.00 93.25 72 ARG A O 1
ATOM 577 N N . PHE A 1 73 ? -2.074 -4.553 5.590 1.00 95.19 73 PHE A N 1
ATOM 578 C CA . PHE A 1 73 ? -3.310 -4.328 4.836 1.00 95.19 73 PHE A CA 1
ATOM 579 C C . PHE A 1 73 ? -4.169 -5.592 4.786 1.00 95.19 73 PHE A C 1
ATOM 581 O O . PHE A 1 73 ? -3.670 -6.686 4.535 1.00 95.19 73 PHE A O 1
ATOM 588 N N . ALA A 1 74 ? -5.476 -5.425 4.985 1.00 95.81 74 ALA A N 1
ATOM 589 C CA . ALA A 1 74 ? -6.446 -6.514 5.005 1.00 95.81 74 ALA A CA 1
ATOM 590 C C . ALA A 1 74 ? -6.846 -6.975 3.593 1.00 95.81 74 ALA A C 1
ATOM 592 O O . ALA A 1 74 ? -7.053 -8.167 3.357 1.00 95.81 74 ALA A O 1
ATOM 593 N N . ALA A 1 75 ? -6.972 -6.040 2.645 1.00 96.38 75 ALA A N 1
ATOM 594 C CA . ALA A 1 75 ? -7.258 -6.348 1.245 1.00 96.38 75 ALA A CA 1
ATOM 595 C C . ALA A 1 75 ? -6.846 -5.211 0.304 1.00 96.38 75 ALA A C 1
ATOM 597 O O . ALA A 1 75 ? -6.659 -4.065 0.724 1.00 96.38 75 ALA A O 1
ATOM 598 N N . VAL A 1 76 ? -6.752 -5.525 -0.990 1.00 96.31 76 VAL A N 1
ATOM 599 C CA . VAL A 1 76 ? -6.460 -4.537 -2.032 1.00 96.31 76 VAL A CA 1
ATOM 600 C C . VAL A 1 76 ? -7.408 -4.638 -3.224 1.00 96.31 76 VAL A C 1
ATOM 602 O O . VAL A 1 76 ? -7.962 -5.704 -3.492 1.00 96.31 76 VAL A O 1
ATOM 605 N N . ALA A 1 77 ? -7.568 -3.534 -3.955 1.00 96.69 77 ALA A N 1
ATOM 606 C CA . ALA A 1 77 ? -8.285 -3.505 -5.228 1.00 96.69 77 ALA A CA 1
ATOM 607 C C . ALA A 1 77 ? -7.454 -2.845 -6.339 1.00 96.69 77 ALA A C 1
ATOM 609 O O . ALA A 1 77 ? -6.793 -1.819 -6.143 1.00 96.69 77 ALA A O 1
ATOM 610 N N . SER A 1 78 ? -7.495 -3.446 -7.518 1.00 94.31 78 SER A N 1
ATOM 611 C CA . SER A 1 78 ? -6.642 -3.152 -8.659 1.00 94.31 78 SER A CA 1
ATOM 612 C C . SER 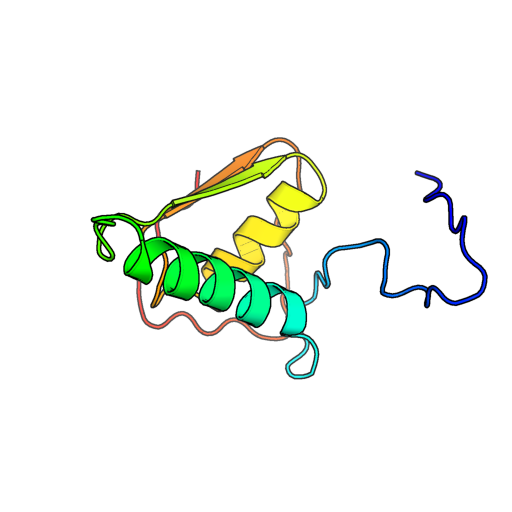A 1 78 ? -7.494 -2.742 -9.861 1.00 94.31 78 SER A C 1
ATOM 614 O O . SER A 1 78 ? -8.277 -3.527 -10.390 1.00 94.31 78 SER A O 1
ATOM 616 N N . PHE A 1 79 ? -7.345 -1.498 -10.321 1.00 96.12 79 PHE A N 1
ATOM 617 C CA . PHE A 1 79 ? -8.083 -0.977 -11.471 1.00 96.12 79 PHE A CA 1
ATOM 618 C C . PHE A 1 79 ? -7.149 -0.614 -12.629 1.00 96.12 79 PHE A C 1
ATOM 620 O O . PHE A 1 79 ? -6.309 0.275 -12.522 1.00 96.12 79 PHE A O 1
ATOM 627 N N . ALA A 1 80 ? -7.350 -1.248 -13.786 1.00 92.94 80 ALA A N 1
ATOM 628 C CA . ALA A 1 80 ? -6.656 -0.922 -15.037 1.00 92.94 80 ALA A CA 1
ATOM 629 C C . ALA A 1 80 ? -5.110 -0.962 -14.973 1.00 92.94 80 ALA A C 1
ATOM 631 O O . ALA A 1 80 ? -4.446 -0.238 -15.713 1.00 92.94 80 ALA A O 1
ATOM 632 N N . GLY A 1 81 ? -4.537 -1.808 -14.119 1.00 84.81 81 GLY A N 1
ATOM 633 C CA . GLY A 1 81 ? -3.116 -2.156 -14.114 1.00 84.81 81 GLY A CA 1
ATOM 634 C C . GLY A 1 81 ? -2.916 -3.668 -14.194 1.00 84.81 81 GLY A C 1
ATOM 635 O O . GLY A 1 81 ? -3.866 -4.450 -14.143 1.00 84.81 81 GLY A O 1
ATOM 636 N N . THR A 1 82 ? -1.670 -4.089 -14.392 1.00 83.62 82 THR A N 1
ATOM 637 C CA . THR A 1 82 ? -1.315 -5.497 -14.616 1.00 83.62 82 THR A CA 1
ATOM 638 C C . THR A 1 82 ? -0.625 -6.104 -13.404 1.00 83.62 82 THR A C 1
ATOM 640 O O . THR A 1 82 ? 0.268 -5.489 -12.827 1.00 83.62 82 THR A O 1
ATOM 643 N N . MET A 1 83 ? -0.969 -7.345 -13.069 1.00 84.44 83 MET A N 1
ATOM 644 C CA . MET A 1 83 ? -0.267 -8.101 -12.034 1.00 84.44 83 MET A CA 1
ATOM 645 C C . MET A 1 83 ? 1.110 -8.580 -12.532 1.00 84.44 83 MET A C 1
ATOM 647 O O . MET A 1 83 ? 1.191 -9.092 -13.656 1.00 84.44 83 MET A O 1
ATOM 651 N N . PRO A 1 84 ? 2.184 -8.482 -11.724 1.00 77.19 84 PRO A N 1
ATOM 652 C CA . PRO A 1 84 ? 3.460 -9.105 -12.056 1.00 77.19 84 PRO A CA 1
ATOM 653 C C . PRO A 1 84 ? 3.307 -10.631 -12.109 1.00 77.19 84 PRO A C 1
ATOM 655 O O . PRO A 1 84 ? 2.869 -11.254 -11.147 1.00 77.19 84 PRO A O 1
ATOM 658 N N . VAL A 1 85 ? 3.690 -11.252 -13.226 1.00 77.56 85 VAL A N 1
ATOM 659 C CA . VAL A 1 85 ? 3.592 -12.717 -13.397 1.00 77.56 85 VAL A CA 1
ATOM 660 C C . VAL A 1 85 ? 4.695 -13.458 -12.629 1.00 77.56 85 VAL A C 1
ATOM 662 O O . VAL A 1 85 ? 4.505 -14.598 -12.217 1.00 77.56 85 VAL A O 1
ATOM 665 N N . SER A 1 86 ? 5.852 -12.820 -12.435 1.00 77.62 86 SER A N 1
ATOM 666 C CA . SER A 1 86 ? 7.020 -13.413 -11.776 1.00 77.62 86 SER A CA 1
ATOM 667 C C . SER A 1 86 ? 7.752 -12.366 -10.924 1.00 77.62 86 SER A C 1
ATOM 669 O O . SER A 1 86 ? 8.798 -11.866 -11.351 1.00 77.62 86 SER A O 1
ATOM 671 N N . PRO A 1 87 ? 7.215 -12.001 -9.745 1.00 76.69 87 PRO A N 1
ATOM 672 C CA . PRO A 1 87 ? 7.903 -11.088 -8.837 1.00 76.69 87 PRO A CA 1
ATOM 673 C C . PRO A 1 87 ? 9.238 -11.692 -8.366 1.00 76.69 87 PRO A C 1
ATOM 675 O O . PRO A 1 87 ? 9.337 -12.892 -8.115 1.00 76.69 87 PRO A O 1
ATOM 678 N N . GLN A 1 88 ? 10.271 -10.858 -8.241 1.00 74.44 88 GLN A N 1
ATOM 679 C CA . GLN A 1 88 ? 11.568 -11.220 -7.656 1.00 74.44 88 GLN A CA 1
ATOM 680 C C . GLN A 1 88 ? 11.454 -11.646 -6.185 1.00 74.44 88 GLN A C 1
ATOM 682 O O . GLN A 1 88 ? 12.153 -12.564 -5.760 1.00 74.44 88 GLN A O 1
ATOM 687 N N . THR A 1 89 ? 10.584 -11.002 -5.403 1.00 77.38 89 THR A N 1
ATOM 688 C CA . THR A 1 89 ? 10.282 -11.393 -4.019 1.00 77.38 89 THR A CA 1
ATOM 689 C C . THR A 1 89 ? 8.794 -11.226 -3.717 1.00 77.38 89 THR A C 1
ATOM 691 O O . THR A 1 89 ? 8.146 -10.312 -4.194 1.00 77.38 89 THR A O 1
ATOM 694 N N . CYS A 1 90 ? 8.205 -12.088 -2.901 1.00 83.38 90 CYS A N 1
ATOM 695 C CA . CYS A 1 90 ? 6.836 -11.898 -2.423 1.00 83.38 90 CYS A CA 1
ATOM 696 C C . CYS A 1 90 ? 6.722 -12.622 -1.084 1.00 83.38 90 CYS A C 1
ATOM 698 O O . CYS A 1 90 ? 6.838 -13.846 -1.033 1.00 83.38 90 CYS A O 1
ATOM 700 N N . ASN A 1 91 ? 6.575 -11.865 0.002 1.00 82.56 91 ASN A N 1
ATOM 701 C CA . ASN A 1 91 ? 6.577 -12.388 1.364 1.00 82.56 91 ASN A CA 1
ATOM 702 C C . ASN A 1 91 ? 5.143 -12.428 1.891 1.00 82.56 91 ASN A C 1
ATOM 704 O O . ASN A 1 91 ? 4.712 -11.566 2.656 1.00 82.56 91 ASN A O 1
ATOM 708 N N . LEU A 1 92 ? 4.393 -13.437 1.454 1.00 84.25 92 LEU A N 1
ATOM 709 C CA . LEU A 1 92 ? 3.048 -13.691 1.958 1.00 84.25 92 LEU A CA 1
ATOM 710 C C . LEU A 1 92 ? 3.130 -14.380 3.322 1.00 84.25 92 LEU A C 1
ATOM 712 O O . LEU A 1 92 ? 3.498 -15.550 3.407 1.00 84.25 92 LEU A O 1
ATOM 716 N N . TYR A 1 93 ? 2.765 -13.664 4.387 1.00 81.12 93 TYR A N 1
ATOM 717 C CA . TYR A 1 93 ? 2.627 -14.241 5.729 1.00 81.12 93 TYR A CA 1
ATOM 718 C C . TYR A 1 93 ? 1.228 -14.841 5.959 1.00 81.12 93 TYR A C 1
ATOM 720 O O . TYR A 1 93 ? 1.018 -15.571 6.926 1.00 81.12 93 TYR A O 1
ATOM 728 N N . GLY A 1 94 ? 0.279 -14.575 5.053 1.00 75.50 94 GLY A N 1
ATOM 729 C CA . GLY A 1 94 ? -1.095 -15.067 5.102 1.00 75.50 94 GLY A CA 1
ATOM 730 C C . GLY A 1 94 ? -1.806 -14.976 3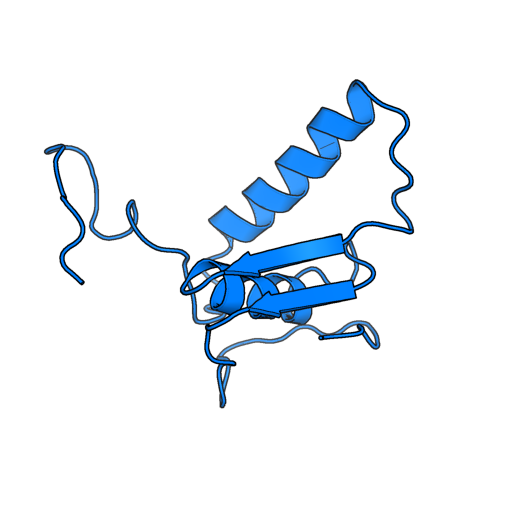.750 1.00 75.50 94 GLY A C 1
ATOM 731 O O . GLY A 1 94 ? -1.183 -14.787 2.706 1.00 75.50 94 GLY A O 1
ATOM 732 N N . SER A 1 95 ? -3.131 -15.132 3.770 1.00 81.12 95 SER A N 1
ATOM 733 C CA . SER A 1 95 ? -3.982 -14.901 2.597 1.00 81.12 95 SER A CA 1
ATOM 734 C C . SER A 1 95 ? -4.515 -13.476 2.628 1.00 81.12 95 SER A C 1
ATOM 736 O O . SER A 1 95 ? -5.044 -13.051 3.651 1.00 81.12 95 SER A O 1
ATOM 738 N N . MET A 1 96 ? -4.417 -12.766 1.508 1.00 89.75 96 MET A N 1
ATOM 739 C CA . MET A 1 96 ? -4.952 -11.416 1.370 1.00 89.75 96 MET A CA 1
ATOM 740 C C . MET A 1 96 ? -5.911 -11.370 0.182 1.00 89.75 96 MET A C 1
ATOM 742 O O . MET A 1 96 ? -5.617 -11.920 -0.881 1.00 89.75 96 MET A O 1
ATOM 746 N N . ALA A 1 97 ? -7.071 -10.739 0.363 1.00 93.69 97 ALA A N 1
ATOM 747 C CA . ALA A 1 97 ? -8.035 -10.593 -0.717 1.00 93.69 97 ALA A CA 1
ATOM 748 C C . ALA A 1 97 ? -7.552 -9.542 -1.728 1.00 93.69 97 ALA A C 1
ATOM 750 O O . ALA A 1 97 ? -7.103 -8.457 -1.353 1.00 93.69 97 ALA A O 1
ATOM 751 N N . VAL A 1 98 ? -7.666 -9.881 -3.010 1.00 91.12 98 VAL A N 1
ATOM 752 C CA . VAL A 1 98 ? -7.304 -9.021 -4.137 1.00 91.12 98 VAL A CA 1
ATOM 753 C C . VAL A 1 98 ? -8.497 -8.968 -5.084 1.00 91.12 98 VAL A C 1
ATOM 755 O O . VAL A 1 98 ? -8.990 -10.020 -5.499 1.00 91.12 98 VAL A O 1
ATOM 758 N N . MET A 1 99 ? -8.968 -7.756 -5.383 1.00 90.50 99 MET A N 1
ATOM 759 C CA . MET A 1 99 ? -10.049 -7.480 -6.337 1.00 90.50 99 MET A CA 1
ATOM 760 C C . MET A 1 99 ? -9.513 -6.837 -7.609 1.00 90.50 99 MET A C 1
ATOM 762 O O . MET A 1 99 ? -8.665 -5.926 -7.484 1.00 90.50 99 MET A O 1
#

Sequence (99 aa):
MAYVIADSDRTAAEGEWFLNTAATSKEDNYFSEAIVRELSLSYCIDEDRLYAIGYSLGSMYTYEIACQLNHRFAAVASFAGTMPVSPQTCNLYGSMAVM

Foldseek 3Di:
DDDCPPDPPDDPVNGAQPQAQDVPHCVVVVVVVVVVVVVVVVDVDDQLAAEEEAAARGLSVQVVCVFPVVVRHQEYEHHHYDHDPDHPGGHDPDDHYYD

pLDDT: mean 80.51, std 18.1, range [31.34, 98.0]

Secondary structure (DSSP, 8-state):
-------TT--TTTTS---S--TT--HHHHHHHHHHHHHHHHS---GGG-EEEEETHHHHHHHHHHHH-TTT-SEEEEES----SS-S----SS--EE-

Radius of gyration: 14.36 Å; chains: 1; bounding box: 28×34×37 Å